Protein AF-A0AAD7BQM9-F1 (afdb_monomer)

Solvent-accessible surface area (backb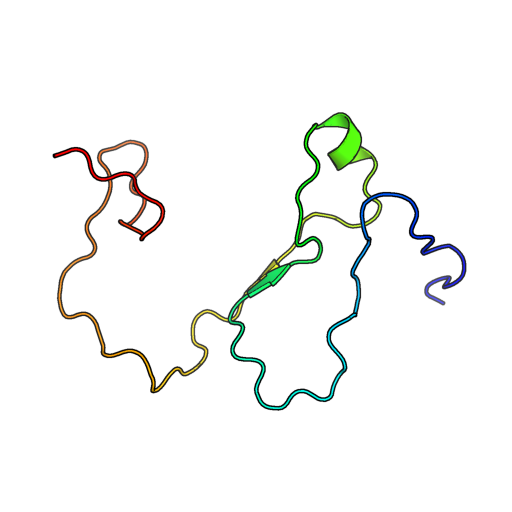one atoms only — not comparable to full-atom values): 6601 Å² total; per-residue (Å²): 133,79,86,78,88,74,89,72,76,79,92,80,68,78,51,86,69,84,70,67,102,77,60,96,74,69,82,69,53,62,47,53,49,48,96,66,78,66,92,42,73,70,56,49,71,68,46,93,64,71,90,46,73,54,72,48,92,82,65,89,59,92,89,60,80,86,78,94,66,82,81,58,57,44,68,84,91,69,55,48,66,78,53,93,84,59,84,82,81,128

Secondary structure (DSSP, 8-state):
----TT----SS---S--S-TT-TT---SEEES-SS--SSHHHHHT-SS---EEE-TT---TTSPPP-S---BPTTTT-PBP-TTS----

InterPro domains:
  IPR037364 Protein transport protein Sec23 [PTHR11141] (22-89)

Foldseek 3Di:
DPPDPPPDDDDFDQCPDPPDPDDPPCVDQKDWSHPDDDPDPVVQVVDPDHTDMDGDPPDDDPPDDDDPDDFDADDPPGRDGDDPPDDDDD

Organism: Mycena rosella (NCBI:txid1033263)

pLDDT: mean 71.61, std 20.38, range [23.61, 93.38]

Sequence (90 aa):
MLDFEDVKERDGDCLFARDTPDQPNSLLLLRLSWNVWPSSHIEATRTVVPISALYTPLKPREDLPPVLYEPVACKPPCRAILNPYCQISI

Radius of gyration: 18.5 Å; Cα contacts (8 Å, |Δi|>4): 46; chains: 1; bounding box: 38×43×51 Å

Mean predicted aligned error: 11.99 Å

Structure (mmCIF, N/CA/C/O backbone):
data_AF-A0AAD7BQM9-F1
#
_entry.id   AF-A0AAD7BQM9-F1
#
loop_
_atom_site.group_PDB
_atom_site.id
_atom_site.type_symbol
_atom_site.label_atom_id
_atom_site.label_alt_id
_atom_site.label_comp_id
_atom_site.label_asym_id
_atom_site.label_entity_id
_atom_site.label_seq_id
_atom_site.pdbx_PDB_ins_code
_atom_site.Cartn_x
_atom_site.Cartn_y
_atom_site.Cartn_z
_atom_site.occupancy
_atom_site.B_iso_or_equiv
_atom_site.auth_seq_id
_atom_site.auth_comp_id
_atom_site.auth_asym_id
_atom_site.auth_atom_id
_atom_site.pdbx_PDB_model_num
ATOM 1 N N . MET A 1 1 ? 2.361 -16.522 -27.060 1.00 30.08 1 MET A N 1
ATOM 2 C CA . MET A 1 1 ? 3.799 -16.216 -27.013 1.00 30.08 1 MET A CA 1
ATOM 3 C C . MET A 1 1 ? 3.937 -14.924 -26.228 1.00 30.08 1 MET A C 1
ATOM 5 O O . MET A 1 1 ? 3.851 -13.847 -26.793 1.00 30.08 1 MET A O 1
ATOM 9 N N . LEU A 1 2 ? 3.942 -15.034 -24.898 1.00 28.44 2 LEU A N 1
ATOM 10 C CA . LEU A 1 2 ? 4.713 -14.085 -24.104 1.00 28.44 2 LEU A CA 1
ATOM 11 C C . LEU A 1 2 ? 6.125 -14.646 -24.216 1.00 28.44 2 LEU A C 1
ATOM 13 O O . LEU A 1 2 ? 6.307 -15.816 -23.886 1.00 28.44 2 LEU A O 1
ATOM 17 N N . ASP A 1 3 ? 7.059 -13.916 -24.809 1.00 23.61 3 ASP A N 1
ATOM 18 C CA . ASP A 1 3 ? 8.422 -14.419 -24.945 1.00 23.61 3 ASP A CA 1
ATOM 19 C C . ASP A 1 3 ? 9.075 -14.469 -23.556 1.00 23.61 3 ASP A C 1
ATOM 21 O O . ASP A 1 3 ? 9.189 -13.467 -22.852 1.00 23.61 3 ASP A O 1
ATOM 25 N N . PHE A 1 4 ? 9.389 -15.697 -23.139 1.00 38.53 4 PHE A N 1
ATOM 26 C CA . PHE A 1 4 ? 9.692 -16.123 -21.768 1.00 38.53 4 PHE A CA 1
ATOM 27 C C . PHE A 1 4 ? 11.187 -16.034 -21.399 1.00 38.53 4 PHE A C 1
ATOM 29 O O . PHE A 1 4 ? 11.538 -16.337 -20.262 1.00 38.53 4 PHE A O 1
ATOM 36 N N . GLU A 1 5 ? 12.083 -15.659 -22.316 1.00 32.78 5 GLU A N 1
ATOM 37 C CA . GLU A 1 5 ? 13.524 -15.937 -22.151 1.00 32.78 5 GLU A CA 1
ATOM 38 C C . GLU A 1 5 ? 14.384 -14.823 -21.516 1.00 32.78 5 GLU A C 1
ATOM 40 O O . GLU A 1 5 ? 15.567 -15.058 -21.289 1.00 32.78 5 GLU A O 1
ATOM 45 N N . ASP A 1 6 ? 13.831 -13.662 -21.134 1.00 36.00 6 ASP A N 1
ATOM 46 C CA . ASP A 1 6 ? 14.633 -12.533 -20.602 1.00 36.00 6 ASP A CA 1
ATOM 47 C C . ASP A 1 6 ? 14.176 -11.961 -19.238 1.00 36.00 6 ASP A C 1
ATOM 49 O O . ASP A 1 6 ? 14.540 -10.845 -18.861 1.00 36.00 6 ASP A O 1
ATOM 53 N N . VAL A 1 7 ? 13.425 -12.715 -18.419 1.00 47.47 7 VAL A N 1
ATOM 54 C CA . VAL A 1 7 ? 13.252 -12.354 -16.992 1.00 47.47 7 VAL A CA 1
ATOM 55 C C . VAL A 1 7 ? 14.536 -12.716 -16.238 1.00 47.47 7 VAL A C 1
ATOM 57 O O . VAL A 1 7 ? 14.649 -13.783 -15.638 1.00 47.47 7 VAL A O 1
ATOM 60 N N . LYS A 1 8 ? 15.541 -11.833 -16.306 1.00 40.94 8 LYS A N 1
ATOM 61 C CA . LYS A 1 8 ? 16.840 -12.010 -15.647 1.00 40.94 8 LYS A CA 1
ATOM 62 C C . LYS A 1 8 ? 16.984 -11.099 -14.430 1.00 40.94 8 LYS A C 1
ATOM 64 O O . LYS A 1 8 ? 17.255 -9.909 -14.545 1.00 40.94 8 LYS A O 1
ATOM 69 N N . GLU A 1 9 ? 16.830 -11.708 -13.261 1.00 49.41 9 GLU A N 1
ATOM 70 C 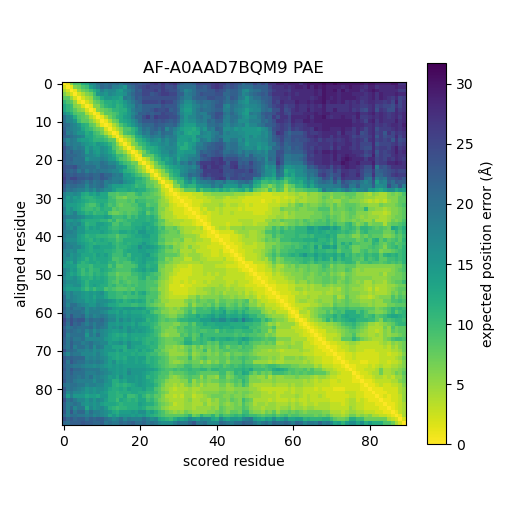CA . GLU A 1 9 ? 17.247 -11.203 -11.952 1.00 49.41 9 GLU A CA 1
ATOM 71 C C . GLU A 1 9 ? 18.757 -10.899 -11.968 1.00 49.41 9 GLU A C 1
ATOM 73 O O . GLU A 1 9 ? 19.546 -11.732 -12.422 1.00 49.41 9 GLU A O 1
ATOM 78 N N . ARG A 1 10 ? 19.167 -9.708 -11.517 1.00 38.53 10 ARG A N 1
ATOM 79 C CA . ARG A 1 10 ? 20.517 -9.436 -10.994 1.00 38.53 10 ARG A CA 1
ATOM 80 C C . ARG A 1 10 ? 20.505 -8.115 -10.214 1.00 38.53 10 ARG A C 1
ATOM 82 O O . ARG A 1 10 ? 20.280 -7.062 -10.803 1.00 38.53 10 ARG A O 1
ATOM 89 N N . ASP A 1 11 ? 20.734 -8.234 -8.905 1.00 38.84 11 ASP A N 1
ATOM 90 C CA . ASP A 1 11 ? 20.959 -7.166 -7.916 1.00 38.84 11 ASP A CA 1
ATOM 91 C C . ASP A 1 11 ? 19.750 -6.273 -7.545 1.00 38.84 11 ASP A C 1
ATOM 93 O O . ASP A 1 11 ? 19.827 -5.049 -7.631 1.00 38.84 11 ASP A O 1
ATOM 97 N N . GLY A 1 12 ? 18.638 -6.872 -7.078 1.00 48.88 12 GLY A N 1
ATOM 98 C CA . GLY A 1 12 ? 17.506 -6.123 -6.480 1.00 48.88 12 GLY A CA 1
ATOM 99 C C . GLY A 1 12 ? 16.103 -6.746 -6.609 1.00 48.88 12 GLY A C 1
ATOM 100 O O . GLY A 1 12 ? 15.115 -6.031 -6.488 1.00 48.88 12 GLY A O 1
ATOM 101 N N . ASP A 1 13 ? 16.049 -8.051 -6.889 1.00 44.06 13 ASP A N 1
ATOM 102 C CA . ASP A 1 13 ? 14.931 -9.008 -6.931 1.00 44.06 13 ASP A CA 1
ATOM 103 C C . ASP A 1 13 ? 13.619 -8.609 -7.644 1.00 44.06 13 ASP A C 1
ATOM 105 O O . ASP A 1 13 ? 12.693 -8.025 -7.079 1.00 44.06 13 ASP A O 1
ATOM 109 N N . CYS A 1 14 ? 13.492 -9.097 -8.887 1.00 47.78 14 CYS A N 1
ATOM 110 C CA . CYS A 1 14 ? 12.242 -9.214 -9.645 1.00 47.78 14 CYS A CA 1
ATOM 111 C C . CYS A 1 14 ? 11.414 -10.425 -9.148 1.00 47.78 14 CYS A C 1
ATOM 113 O O . CYS A 1 14 ? 11.492 -11.519 -9.709 1.00 47.78 14 CYS A O 1
ATOM 115 N N . LEU A 1 15 ? 10.592 -10.247 -8.110 1.00 47.66 15 LEU A N 1
ATOM 116 C CA . LEU A 1 15 ? 9.743 -11.295 -7.518 1.00 47.66 15 LEU A CA 1
ATOM 117 C C . LEU A 1 15 ? 8.391 -11.451 -8.244 1.00 47.66 15 LEU A C 1
ATOM 119 O O . LEU A 1 15 ? 7.346 -11.157 -7.672 1.00 47.66 15 LEU A O 1
ATOM 123 N N . PHE A 1 16 ? 8.347 -11.943 -9.483 1.00 45.41 16 PHE A N 1
ATOM 124 C CA . PHE A 1 16 ? 7.036 -12.176 -10.116 1.00 45.41 16 PHE A CA 1
ATOM 125 C C . PHE A 1 16 ? 6.215 -13.325 -9.505 1.00 45.41 16 PHE A C 1
ATOM 127 O O . PHE A 1 16 ? 4.998 -13.320 -9.654 1.00 45.41 16 PHE A O 1
ATOM 134 N N . ALA A 1 17 ? 6.824 -14.308 -8.832 1.00 44.69 17 ALA A N 1
ATOM 135 C CA . ALA A 1 17 ? 6.091 -15.458 -8.284 1.00 44.69 17 ALA A CA 1
ATOM 136 C C . ALA A 1 17 ? 6.946 -16.334 -7.344 1.00 44.69 17 ALA A C 1
ATOM 138 O O . ALA A 1 17 ? 7.210 -17.495 -7.647 1.00 44.69 17 ALA A O 1
ATOM 139 N N . ARG A 1 18 ? 7.383 -15.826 -6.183 1.00 44.06 18 ARG A N 1
ATOM 140 C CA . ARG A 1 18 ? 7.770 -16.727 -5.068 1.00 44.06 18 ARG A CA 1
ATOM 141 C C . ARG A 1 18 ? 6.634 -16.995 -4.081 1.00 44.06 18 ARG A C 1
ATOM 143 O O . ARG A 1 18 ? 6.855 -17.633 -3.060 1.00 44.06 18 ARG A O 1
ATOM 150 N N . ASP A 1 19 ? 5.412 -16.595 -4.415 1.00 45.31 19 ASP A N 1
ATOM 151 C CA . ASP A 1 19 ? 4.234 -17.227 -3.840 1.00 45.31 19 ASP A CA 1
ATOM 152 C C . ASP A 1 19 ? 3.869 -18.426 -4.711 1.00 45.31 19 ASP A C 1
ATOM 154 O O . ASP A 1 19 ? 3.288 -18.295 -5.788 1.00 45.31 19 ASP A O 1
ATOM 158 N N . THR A 1 20 ? 4.266 -19.603 -4.244 1.00 40.62 20 THR A N 1
ATOM 159 C CA . THR A 1 20 ? 3.737 -20.887 -4.696 1.00 40.62 20 THR A CA 1
ATOM 160 C C . THR A 1 20 ? 2.201 -20.832 -4.792 1.00 40.62 20 THR A C 1
ATOM 162 O O . THR A 1 20 ? 1.561 -20.247 -3.913 1.00 40.62 20 THR A O 1
ATOM 165 N N . PRO A 1 21 ? 1.564 -21.483 -5.787 1.00 43.53 21 PRO A N 1
ATOM 166 C CA . PRO A 1 21 ? 0.102 -21.607 -5.862 1.00 43.53 21 PRO A CA 1
ATOM 167 C C . PRO A 1 21 ? -0.550 -22.398 -4.707 1.00 43.53 21 PRO A C 1
ATOM 169 O O . PRO A 1 21 ? -1.712 -22.766 -4.824 1.00 43.53 21 PRO A O 1
ATOM 172 N N . ASP A 1 22 ? 0.167 -22.690 -3.616 1.00 44.00 22 ASP A N 1
ATOM 173 C CA . ASP A 1 22 ? -0.189 -23.752 -2.667 1.00 44.00 22 ASP A CA 1
ATOM 174 C C . ASP A 1 22 ? -0.039 -23.367 -1.183 1.00 44.00 22 ASP A C 1
ATOM 176 O O . ASP A 1 22 ? 0.180 -24.214 -0.325 1.00 44.00 22 ASP A O 1
ATOM 180 N N . GLN A 1 23 ? -0.160 -22.085 -0.825 1.00 46.25 23 GLN A N 1
ATOM 181 C CA . GLN A 1 23 ? -0.402 -21.736 0.582 1.00 46.25 23 GLN A CA 1
ATOM 182 C C . GLN A 1 23 ? -1.882 -21.374 0.785 1.00 46.25 23 GLN A C 1
ATOM 184 O O . GLN A 1 23 ? -2.264 -20.223 0.545 1.00 46.25 23 GLN A O 1
ATOM 189 N N . PRO A 1 24 ? -2.724 -22.320 1.262 1.00 42.19 24 PRO A N 1
ATOM 190 C CA . PRO A 1 24 ? -4.154 -22.092 1.527 1.00 42.19 24 PRO A CA 1
ATOM 191 C C . PRO A 1 24 ? -4.413 -21.031 2.612 1.00 42.19 24 PRO A C 1
ATOM 193 O O . PRO A 1 24 ? -5.541 -20.582 2.792 1.00 42.19 24 PRO A O 1
ATOM 196 N N . ASN A 1 25 ? -3.351 -20.561 3.272 1.00 45.78 25 ASN A N 1
ATOM 197 C CA . ASN A 1 25 ? -3.385 -19.596 4.362 1.00 45.78 25 ASN A CA 1
ATOM 198 C C . ASN A 1 25 ? -2.736 -18.267 3.955 1.00 45.78 25 ASN A C 1
ATOM 200 O O . ASN A 1 25 ? -2.057 -17.645 4.772 1.00 45.78 25 ASN A O 1
ATOM 204 N N . SER A 1 26 ? -2.876 -17.822 2.699 1.00 53.81 26 SER A N 1
ATOM 205 C CA . SER A 1 26 ? -2.390 -16.489 2.319 1.00 53.81 26 SER A CA 1
ATOM 206 C C . SER A 1 26 ? -3.174 -15.424 3.098 1.00 53.81 26 SER A C 1
ATOM 208 O O . SER A 1 26 ? -4.194 -14.910 2.661 1.00 53.81 26 SER A O 1
ATOM 210 N N . LEU A 1 27 ? -2.721 -15.071 4.298 1.00 54.84 27 LEU A N 1
ATOM 211 C CA . LEU A 1 27 ? -3.327 -14.037 5.142 1.00 54.84 27 LEU A CA 1
ATOM 212 C C . LEU A 1 27 ? -3.176 -12.638 4.526 1.00 54.84 27 LEU A C 1
ATOM 214 O O . LEU A 1 27 ? -3.726 -11.662 5.033 1.00 54.84 27 LEU A O 1
ATOM 218 N N . LEU A 1 28 ? -2.438 -12.509 3.424 1.00 58.94 28 LEU A N 1
ATOM 219 C CA . LEU A 1 28 ? -2.098 -11.232 2.822 1.00 58.94 28 LEU A CA 1
ATOM 220 C C . LEU A 1 28 ? -3.294 -10.650 2.056 1.00 58.94 28 LEU A C 1
ATOM 222 O O . LEU A 1 28 ? -3.904 -11.295 1.203 1.00 58.94 28 LEU A O 1
ATOM 226 N N . LEU A 1 29 ? -3.652 -9.422 2.428 1.00 70.75 29 LEU A N 1
ATOM 227 C CA . LEU A 1 29 ? -4.674 -8.581 1.789 1.00 70.75 29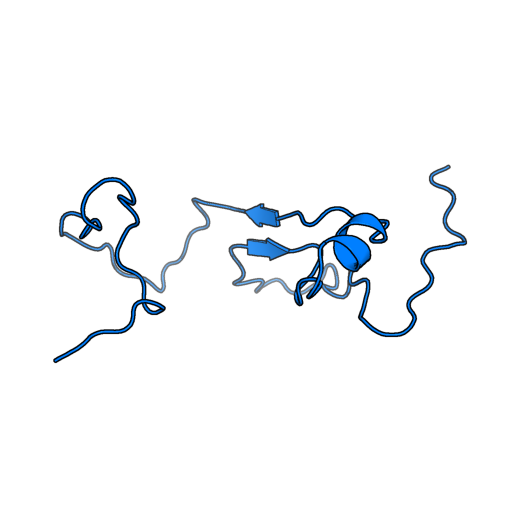 LEU A CA 1
ATOM 228 C C . LEU A 1 29 ? -4.125 -7.839 0.563 1.00 70.75 29 LEU A C 1
ATOM 230 O O . LEU A 1 29 ? -4.893 -7.271 -0.211 1.00 70.75 29 LEU A O 1
ATOM 234 N N . LEU A 1 30 ? -2.797 -7.816 0.434 1.00 81.12 30 LEU A N 1
ATOM 235 C CA . LEU A 1 30 ? -2.037 -7.012 -0.506 1.00 81.12 30 LEU A CA 1
ATOM 236 C C . LEU A 1 30 ? -0.874 -7.851 -1.042 1.00 81.12 30 LEU A C 1
ATOM 238 O O . LEU A 1 30 ? -0.103 -8.397 -0.253 1.00 81.12 30 LEU A O 1
ATOM 242 N N . ARG A 1 31 ? -0.744 -7.944 -2.366 1.00 84.19 31 ARG A N 1
ATOM 243 C CA . ARG A 1 31 ? 0.453 -8.471 -3.035 1.00 84.19 31 ARG A CA 1
ATOM 244 C C . ARG A 1 31 ? 1.056 -7.393 -3.916 1.00 84.19 31 ARG A C 1
ATOM 246 O O . ARG A 1 31 ? 0.334 -6.794 -4.705 1.00 84.19 31 ARG A O 1
ATOM 253 N N . LEU A 1 32 ? 2.351 -7.148 -3.766 1.00 81.44 32 LEU A N 1
ATOM 254 C CA . LEU A 1 32 ? 3.091 -6.157 -4.542 1.00 81.44 32 LEU A CA 1
ATOM 255 C C . LEU A 1 32 ? 3.967 -6.863 -5.576 1.00 81.44 32 LEU A C 1
ATOM 257 O O . LEU A 1 32 ? 4.532 -7.910 -5.272 1.00 81.44 32 LEU A O 1
ATOM 261 N N . SER A 1 33 ? 4.113 -6.276 -6.767 1.00 81.56 33 SER A N 1
ATOM 262 C CA . SER A 1 33 ? 5.105 -6.743 -7.749 1.00 81.56 33 SER A CA 1
ATOM 263 C C . SER A 1 33 ? 6.542 -6.589 -7.238 1.00 81.56 33 SER A C 1
ATOM 265 O O . SER A 1 33 ? 7.413 -7.374 -7.599 1.00 81.56 33 SER A O 1
ATOM 267 N N . TRP A 1 34 ? 6.767 -5.608 -6.357 1.00 81.06 34 TRP A N 1
ATOM 268 C CA . TRP A 1 34 ? 8.045 -5.329 -5.706 1.00 81.06 34 TRP A CA 1
ATOM 269 C C . TRP A 1 34 ? 7.839 -5.133 -4.198 1.00 81.06 34 TRP A C 1
ATOM 271 O O . TRP A 1 34 ? 7.086 -4.249 -3.785 1.00 81.06 34 TRP A O 1
ATOM 281 N N . ASN A 1 35 ? 8.524 -5.927 -3.368 1.00 80.88 35 ASN A N 1
ATOM 282 C CA . ASN A 1 35 ? 8.513 -5.765 -1.903 1.00 80.88 35 ASN A CA 1
ATOM 283 C C . ASN A 1 35 ? 9.502 -4.697 -1.409 1.00 80.88 35 ASN A C 1
ATOM 285 O O . ASN A 1 35 ? 9.400 -4.233 -0.277 1.00 80.88 35 ASN A O 1
ATOM 289 N N . VAL A 1 36 ? 10.448 -4.305 -2.263 1.00 80.81 36 VAL A N 1
ATOM 290 C CA . VAL A 1 36 ? 11.414 -3.234 -2.021 1.00 80.81 36 VAL A CA 1
ATOM 291 C C . VAL A 1 36 ? 11.295 -2.254 -3.173 1.00 80.81 36 VAL A C 1
ATOM 293 O O . VAL A 1 36 ? 11.306 -2.651 -4.335 1.00 80.81 36 VAL A O 1
ATOM 296 N N . TRP A 1 37 ? 11.113 -0.977 -2.854 1.00 79.50 37 TRP A N 1
ATOM 297 C CA . TRP A 1 37 ? 10.942 0.045 -3.878 1.00 79.50 37 TRP A CA 1
ATOM 298 C C . TRP A 1 37 ? 12.297 0.581 -4.343 1.00 79.50 37 TRP A C 1
ATOM 300 O O . TRP A 1 37 ? 13.213 0.706 -3.525 1.00 79.50 37 TRP A O 1
ATOM 310 N N . PRO A 1 38 ? 12.428 0.925 -5.637 1.00 82.00 38 PRO A N 1
ATOM 311 C CA . PRO A 1 38 ? 13.625 1.574 -6.153 1.00 82.00 38 PRO A CA 1
ATOM 312 C C . PRO A 1 38 ? 13.855 2.904 -5.430 1.00 82.00 38 PRO A C 1
ATOM 314 O O . PRO A 1 38 ? 12.921 3.670 -5.185 1.00 82.00 38 PRO A O 1
ATOM 317 N N . SER A 1 39 ? 15.113 3.179 -5.091 1.00 85.75 39 SER A N 1
ATOM 318 C CA . SER A 1 39 ? 15.497 4.336 -4.275 1.00 85.75 39 SER A CA 1
ATOM 319 C C . SER A 1 39 ? 15.512 5.650 -5.063 1.00 85.75 39 SER A C 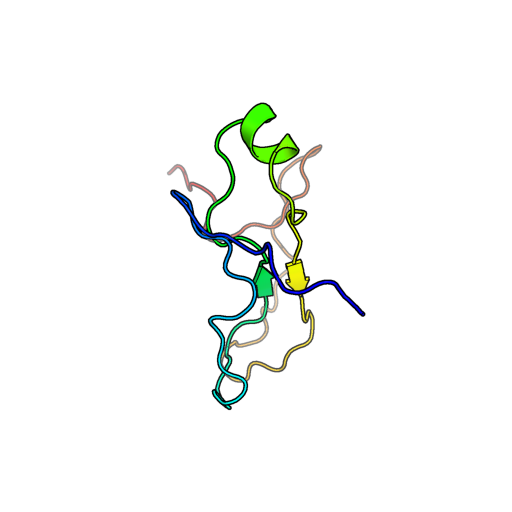1
ATOM 321 O O . SER A 1 39 ? 15.473 6.737 -4.484 1.00 85.75 39 SER A O 1
ATOM 323 N N . SER A 1 40 ? 15.550 5.555 -6.396 1.00 84.25 40 SER A N 1
ATOM 324 C CA . SER A 1 40 ? 15.622 6.695 -7.303 1.00 84.25 40 SER A CA 1
ATOM 325 C C . SER A 1 40 ? 14.657 6.572 -8.485 1.00 84.25 40 SER A C 1
ATOM 327 O O . SER A 1 40 ? 14.302 5.483 -8.937 1.00 84.25 40 SER A O 1
ATOM 329 N N . HIS A 1 41 ? 14.271 7.719 -9.048 1.00 81.62 41 HIS A N 1
ATOM 330 C CA . HIS A 1 41 ? 13.407 7.779 -10.232 1.00 81.62 41 HIS A CA 1
ATOM 331 C C . HIS A 1 41 ? 14.044 7.114 -11.469 1.00 81.62 41 HIS A C 1
ATOM 333 O O . HIS A 1 41 ? 13.350 6.528 -12.302 1.00 81.62 41 HIS A O 1
ATOM 339 N N . ILE A 1 42 ? 15.375 7.180 -11.585 1.00 85.56 42 ILE A N 1
ATOM 340 C CA . ILE A 1 42 ? 16.123 6.555 -12.684 1.00 85.56 42 ILE A CA 1
ATOM 341 C C . ILE A 1 42 ? 16.027 5.031 -12.578 1.00 85.56 42 ILE A C 1
ATOM 343 O O . ILE A 1 42 ? 15.737 4.373 -13.572 1.00 85.56 42 ILE A O 1
ATOM 347 N N . GLU A 1 43 ? 16.215 4.470 -11.381 1.00 79.31 43 GLU A N 1
ATOM 348 C CA . GLU A 1 43 ? 16.028 3.035 -11.136 1.00 79.31 43 GLU A CA 1
ATOM 349 C C . GLU A 1 43 ? 14.582 2.609 -11.393 1.00 79.31 43 GLU A C 1
ATOM 351 O O . GLU A 1 43 ? 14.360 1.611 -12.072 1.00 79.31 43 GLU A O 1
ATOM 356 N N . ALA A 1 44 ? 13.605 3.409 -10.955 1.00 78.06 44 ALA A N 1
ATOM 357 C CA . ALA A 1 44 ? 12.189 3.140 -11.195 1.00 78.06 44 ALA A CA 1
ATOM 358 C C . ALA A 1 44 ? 11.855 3.064 -12.693 1.00 78.06 44 ALA A C 1
ATOM 360 O O . ALA A 1 44 ? 11.171 2.144 -13.131 1.00 78.06 44 ALA A O 1
ATOM 361 N N . THR A 1 45 ? 12.400 3.972 -13.505 1.00 81.12 45 THR A N 1
ATOM 362 C CA . THR A 1 45 ? 12.156 3.986 -14.960 1.00 81.12 45 THR A CA 1
ATOM 363 C C . THR A 1 45 ? 12.810 2.796 -15.674 1.00 81.12 45 THR A C 1
ATOM 365 O O . THR A 1 45 ? 12.380 2.403 -16.754 1.00 81.12 45 THR A O 1
ATOM 368 N N . ARG A 1 46 ? 13.849 2.203 -15.074 1.00 82.56 46 ARG A N 1
ATOM 369 C CA . ARG A 1 46 ? 14.549 1.024 -15.603 1.00 82.56 46 ARG A CA 1
ATOM 370 C C . ARG A 1 46 ? 13.875 -0.294 -15.220 1.00 82.56 46 ARG A C 1
ATOM 372 O O . ARG A 1 46 ? 14.287 -1.338 -15.724 1.00 82.56 46 ARG A O 1
ATOM 379 N N . THR A 1 47 ? 12.866 -0.265 -14.346 1.00 77.69 47 THR A N 1
ATOM 380 C CA . THR A 1 47 ? 12.112 -1.472 -13.993 1.00 77.69 47 THR A CA 1
ATOM 381 C C . THR A 1 47 ? 11.239 -1.913 -15.167 1.00 77.69 47 THR A C 1
ATOM 383 O O . THR A 1 47 ? 10.426 -1.152 -15.683 1.00 77.69 47 THR A O 1
ATOM 386 N N . VAL A 1 48 ? 11.411 -3.166 -15.597 1.00 80.75 48 VAL A N 1
ATOM 387 C CA . VAL A 1 48 ? 10.601 -3.774 -16.673 1.00 80.75 48 VAL A CA 1
ATOM 388 C C . VAL A 1 48 ? 9.148 -3.967 -16.221 1.00 80.75 48 VAL A C 1
ATOM 390 O O . VAL A 1 48 ? 8.220 -3.973 -17.026 1.00 80.75 48 VAL A O 1
ATOM 393 N N . VAL A 1 49 ? 8.954 -4.109 -14.911 1.00 79.25 49 VAL A N 1
ATOM 394 C CA . VAL A 1 49 ? 7.671 -4.376 -14.266 1.00 79.25 49 VAL A CA 1
ATOM 395 C C . VAL A 1 49 ? 7.241 -3.136 -13.502 1.00 79.25 49 VAL A C 1
ATOM 397 O O . VAL A 1 49 ? 7.975 -2.718 -12.604 1.00 79.25 49 VAL A O 1
ATOM 400 N N . PRO A 1 50 ? 6.052 -2.575 -13.762 1.00 81.44 50 PRO A N 1
ATOM 401 C CA . PRO A 1 50 ? 5.584 -1.437 -12.991 1.00 81.44 50 PRO A CA 1
ATOM 402 C C . PRO A 1 50 ? 5.378 -1.812 -11.516 1.00 81.44 50 PRO A C 1
ATOM 404 O O . PRO A 1 50 ? 4.995 -2.940 -11.176 1.00 81.44 50 PRO A O 1
ATOM 407 N N . ILE A 1 51 ? 5.585 -0.836 -10.630 1.00 82.44 51 ILE A N 1
ATOM 408 C CA . ILE A 1 51 ? 5.175 -0.932 -9.226 1.00 82.44 51 ILE A CA 1
ATOM 409 C C . ILE A 1 51 ? 3.651 -1.031 -9.206 1.00 82.44 51 ILE A C 1
ATOM 411 O O . ILE A 1 51 ? 2.945 -0.082 -9.541 1.00 82.44 51 ILE A O 1
ATOM 415 N N . SER A 1 52 ? 3.146 -2.210 -8.864 1.00 83.44 52 SER A N 1
ATOM 416 C CA . SER A 1 52 ? 1.724 -2.528 -8.889 1.00 83.44 52 SER A CA 1
ATOM 417 C C . SER A 1 52 ? 1.347 -3.361 -7.673 1.00 83.44 52 SER A C 1
ATOM 419 O O . SER A 1 52 ? 2.190 -4.021 -7.059 1.00 83.44 52 SER A O 1
ATOM 421 N N . ALA A 1 53 ? 0.070 -3.288 -7.308 1.00 84.56 53 ALA A N 1
ATOM 422 C CA . ALA A 1 53 ? -0.478 -3.963 -6.148 1.00 84.56 53 ALA A CA 1
ATOM 423 C C . ALA A 1 53 ? -1.788 -4.663 -6.509 1.00 84.56 53 ALA A C 1
ATOM 425 O O . ALA A 1 53 ? -2.676 -4.056 -7.106 1.00 84.56 53 ALA A O 1
ATOM 426 N N . LEU A 1 54 ? -1.932 -5.916 -6.090 1.00 84.75 54 LEU A N 1
ATOM 427 C CA . LEU A 1 54 ? -3.204 -6.621 -6.071 1.00 84.75 54 LEU A CA 1
ATOM 428 C C . LEU A 1 54 ? -3.778 -6.532 -4.655 1.00 84.75 54 LEU A C 1
ATOM 430 O O . LEU A 1 54 ? -3.204 -7.075 -3.710 1.00 84.75 54 LEU A O 1
ATOM 434 N N . TYR A 1 55 ? -4.898 -5.828 -4.512 1.00 84.44 55 TYR A N 1
ATOM 435 C CA . TYR A 1 55 ? -5.535 -5.552 -3.227 1.00 84.44 55 TYR A CA 1
ATOM 436 C C . TYR A 1 55 ? -6.932 -6.169 -3.164 1.00 84.44 55 TYR A C 1
ATOM 438 O O . TYR A 1 55 ? -7.729 -6.008 -4.085 1.00 84.44 55 TYR A O 1
ATOM 446 N N . THR A 1 56 ? -7.237 -6.864 -2.064 1.00 84.94 56 THR A N 1
ATOM 447 C CA . THR A 1 56 ? -8.580 -7.397 -1.783 1.00 84.94 56 THR A CA 1
ATOM 448 C C . THR A 1 56 ? -9.178 -6.677 -0.569 1.00 84.94 56 THR A C 1
ATOM 450 O O . THR A 1 56 ? -8.917 -7.093 0.562 1.00 84.94 56 THR A O 1
ATOM 453 N N . PRO A 1 57 ? -9.974 -5.606 -0.765 1.00 83.31 57 PRO A N 1
ATOM 454 C CA . PRO A 1 57 ? -10.453 -4.759 0.331 1.00 83.31 57 PRO A CA 1
ATOM 455 C C . PRO A 1 57 ? -11.344 -5.481 1.339 1.00 83.31 57 PRO A C 1
ATOM 457 O O . PRO A 1 57 ? -11.241 -5.236 2.535 1.00 83.31 57 PRO A O 1
ATOM 460 N N . LEU A 1 58 ? -12.208 -6.375 0.859 1.00 83.88 58 LEU A N 1
ATOM 461 C CA . LEU A 1 58 ? -13.225 -7.058 1.664 1.00 83.88 58 LEU A CA 1
ATOM 462 C C . LEU A 1 58 ? -12.863 -8.517 1.943 1.00 83.88 58 LEU A C 1
ATOM 464 O O . LEU A 1 58 ? -13.734 -9.381 2.015 1.00 83.88 58 LEU A O 1
ATOM 468 N N . LYS A 1 59 ? -11.572 -8.828 2.054 1.00 82.50 59 LYS A N 1
ATOM 469 C CA . LYS A 1 59 ? -11.168 -10.181 2.434 1.00 82.50 59 LYS A CA 1
ATOM 470 C C . LYS A 1 59 ? -11.605 -10.430 3.885 1.00 82.50 59 LYS A C 1
ATOM 472 O O . LYS A 1 59 ? -11.250 -9.633 4.758 1.00 82.50 59 LYS A O 1
ATOM 477 N N . PRO A 1 60 ? -12.351 -11.512 4.149 1.00 78.12 60 PRO A N 1
ATOM 478 C CA . PRO A 1 60 ? -12.830 -11.814 5.487 1.00 78.12 60 PRO A CA 1
ATOM 479 C C . PRO A 1 60 ? -11.640 -12.052 6.418 1.00 78.12 60 PRO A C 1
ATOM 481 O O . PRO A 1 60 ? -10.705 -12.782 6.083 1.00 78.12 60 PRO A O 1
ATOM 484 N N . ARG A 1 61 ? -11.671 -11.399 7.579 1.00 76.25 61 ARG A N 1
ATOM 485 C CA . ARG A 1 61 ? -10.734 -11.616 8.679 1.00 76.25 61 ARG A CA 1
ATOM 486 C C . ARG A 1 61 ? -11.542 -11.729 9.957 1.00 76.25 61 ARG A C 1
ATOM 488 O O . ARG A 1 61 ? -12.070 -10.733 10.437 1.00 76.25 61 ARG A O 1
ATOM 495 N N . GLU A 1 62 ? -11.638 -12.945 10.474 1.00 79.81 62 GLU A N 1
ATOM 496 C CA . GLU A 1 62 ? -12.328 -13.233 11.736 1.00 79.81 62 GLU A CA 1
ATOM 497 C C . GLU A 1 62 ? -11.500 -12.772 12.950 1.00 79.81 62 GLU A C 1
ATOM 499 O O . GLU A 1 62 ? -12.037 -12.590 14.038 1.00 79.81 62 GLU A O 1
ATOM 504 N N . ASP A 1 63 ? -10.206 -12.500 12.742 1.00 80.12 63 ASP A N 1
ATOM 505 C CA . ASP A 1 63 ? -9.251 -12.118 13.787 1.00 80.12 63 ASP A CA 1
ATOM 506 C C . ASP A 1 63 ? -9.394 -10.661 14.270 1.00 80.12 63 ASP A C 1
ATOM 508 O O . ASP A 1 63 ? -8.854 -10.306 15.319 1.00 80.12 63 ASP A O 1
ATOM 512 N N . LEU A 1 64 ? -10.056 -9.786 13.497 1.00 80.94 64 LEU A N 1
ATOM 513 C CA . LEU A 1 64 ? -10.154 -8.354 13.802 1.00 80.94 64 LEU A CA 1
ATOM 514 C C . LEU A 1 64 ? -11.582 -7.968 14.220 1.00 80.94 64 LEU A C 1
ATOM 516 O O . LEU A 1 64 ? -12.499 -8.074 13.403 1.00 80.94 64 LEU A O 1
ATOM 520 N N . PRO A 1 65 ? -11.789 -7.455 15.448 1.00 86.62 65 PRO A N 1
ATOM 521 C CA . PRO A 1 65 ? -13.089 -6.939 15.853 1.00 86.62 65 PRO A CA 1
ATOM 522 C C . PRO A 1 65 ? -13.436 -5.649 15.086 1.00 86.62 65 PRO A C 1
ATOM 524 O O . PRO A 1 65 ? -12.539 -4.873 14.735 1.00 86.62 65 PRO A O 1
ATOM 527 N N . PRO A 1 66 ? -14.731 -5.373 14.847 1.00 85.31 66 PRO A N 1
ATOM 528 C CA . PRO A 1 66 ? -15.156 -4.131 14.220 1.00 85.31 66 PRO A CA 1
ATOM 529 C C . PRO A 1 66 ? -14.860 -2.940 15.134 1.00 85.31 66 PRO A C 1
ATOM 531 O O . PRO A 1 66 ? -15.147 -2.947 16.332 1.00 85.31 66 PRO A O 1
ATOM 534 N N . VAL A 1 67 ? -14.305 -1.891 14.540 1.00 88.56 67 VAL A N 1
ATOM 535 C CA . VAL A 1 67 ? -13.988 -0.646 15.233 1.00 88.56 67 VAL A CA 1
ATOM 536 C C . VAL A 1 67 ? -15.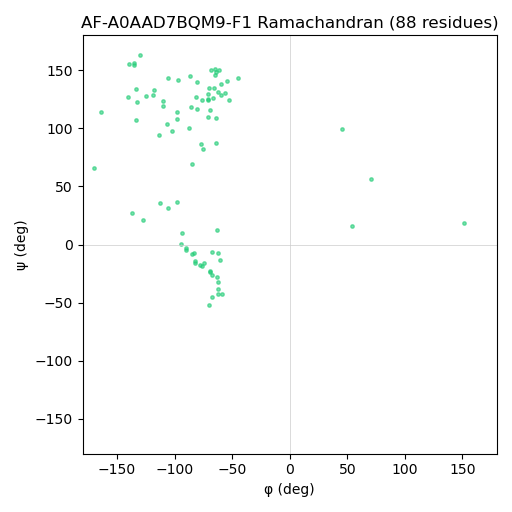224 0.258 15.234 1.00 88.56 67 VAL A C 1
ATOM 538 O O . VAL A 1 67 ? -15.702 0.653 14.175 1.00 88.56 67 VAL A O 1
ATOM 541 N N . LEU A 1 68 ? -15.744 0.583 16.421 1.00 91.62 68 LEU A N 1
ATOM 542 C CA . LEU A 1 68 ? -16.997 1.334 16.611 1.00 91.62 68 LEU A CA 1
ATOM 543 C C . LEU A 1 68 ? -16.776 2.836 16.868 1.00 91.62 68 LEU A C 1
ATOM 545 O O . LEU A 1 68 ? -17.476 3.441 17.678 1.00 91.62 68 LEU A O 1
ATOM 549 N N . TYR A 1 69 ? -15.786 3.442 16.220 1.00 92.31 69 TYR A N 1
ATOM 550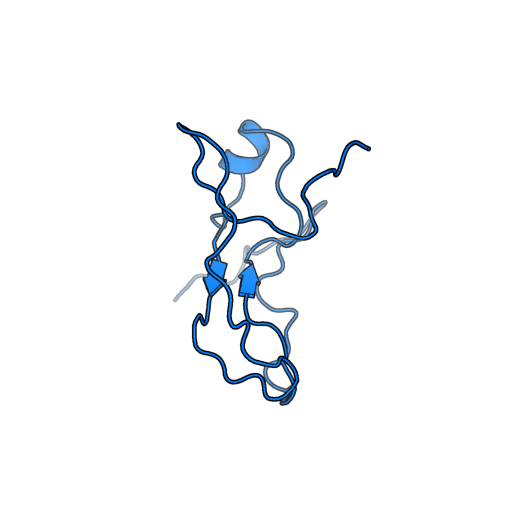 C CA . TYR A 1 69 ? -15.542 4.882 16.306 1.00 92.31 69 TYR A CA 1
ATOM 551 C C . TYR A 1 69 ? -15.272 5.469 14.921 1.00 92.31 69 TYR A C 1
ATOM 553 O O . TYR A 1 69 ? -14.853 4.765 14.001 1.00 92.31 69 TYR A O 1
ATOM 561 N N . GLU A 1 70 ? -15.511 6.771 14.771 1.00 89.56 70 GLU A N 1
ATOM 562 C CA . GLU A 1 70 ? -15.231 7.469 13.517 1.00 89.56 70 GLU A CA 1
ATOM 563 C C . GLU A 1 70 ? -13.721 7.589 13.273 1.00 89.56 70 GLU A C 1
ATOM 565 O O . GLU A 1 70 ? -12.976 7.959 14.185 1.00 89.56 70 GLU A O 1
ATOM 570 N N . PRO A 1 71 ? -13.235 7.304 12.053 1.00 91.69 71 PRO A N 1
ATOM 571 C CA . PRO A 1 71 ? -11.809 7.295 11.772 1.00 91.69 71 PRO A CA 1
ATOM 572 C C . PRO A 1 71 ? -11.178 8.660 12.055 1.00 91.69 71 PRO A C 1
ATOM 574 O O . PRO A 1 71 ? -11.613 9.693 11.546 1.00 91.69 71 PRO A O 1
ATOM 577 N N . VAL A 1 72 ? -10.095 8.651 12.831 1.00 91.81 72 VAL A N 1
ATOM 578 C CA . VAL A 1 72 ? -9.322 9.860 13.120 1.00 91.81 72 VAL A CA 1
ATOM 579 C C . VAL A 1 72 ? -8.577 10.272 11.851 1.00 91.81 72 VAL A C 1
ATOM 581 O O . VAL A 1 72 ? -7.645 9.589 11.422 1.00 91.81 72 VAL A O 1
ATOM 584 N N . ALA A 1 73 ? -9.001 11.379 11.241 1.00 93.38 73 ALA A N 1
ATOM 585 C CA . ALA A 1 73 ? -8.412 11.913 10.018 1.00 93.38 73 ALA A CA 1
ATOM 586 C C . ALA A 1 73 ? -7.391 13.025 10.307 1.00 93.38 73 ALA A C 1
ATOM 588 O O . ALA A 1 73 ? -7.593 13.885 11.166 1.00 93.38 73 ALA A O 1
ATOM 589 N N . CYS A 1 74 ? -6.301 13.041 9.542 1.00 92.44 74 CYS A N 1
ATOM 590 C CA . CYS A 1 74 ? -5.325 14.123 9.556 1.00 92.44 74 CYS A CA 1
ATOM 591 C C . CYS A 1 74 ? -5.945 15.441 9.056 1.00 92.44 74 CYS A C 1
ATOM 593 O O . CYS A 1 74 ? -6.849 15.449 8.214 1.00 92.44 74 CYS A O 1
ATOM 595 N N . LYS A 1 75 ? -5.431 16.577 9.543 1.00 91.44 75 LYS A N 1
ATOM 596 C CA . LYS A 1 75 ? -5.906 17.911 9.154 1.00 91.44 75 LYS A CA 1
ATOM 597 C C . LYS A 1 75 ? -5.716 18.155 7.639 1.00 91.44 75 LYS A C 1
ATOM 599 O O . LYS A 1 75 ? -4.794 17.596 7.032 1.00 91.44 75 LYS A O 1
ATOM 604 N N . PRO A 1 76 ? -6.571 18.977 7.002 1.00 91.81 76 PRO A N 1
ATOM 605 C CA . PRO A 1 76 ? -6.412 19.344 5.596 1.00 91.81 76 PRO A CA 1
ATOM 606 C C . PRO A 1 76 ? -5.019 19.937 5.313 1.00 91.81 76 P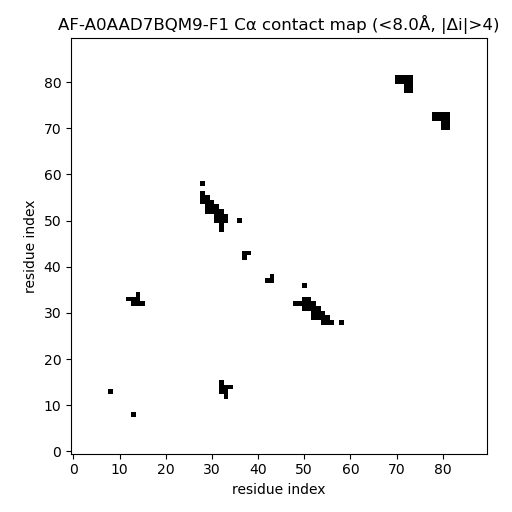RO A C 1
ATOM 608 O O . PRO A 1 76 ? -4.522 20.697 6.146 1.00 91.81 76 PRO A O 1
ATOM 611 N N . PRO A 1 77 ? -4.387 19.612 4.165 1.00 91.81 77 PRO A N 1
ATOM 612 C CA . PRO A 1 77 ? -4.949 18.935 2.985 1.00 91.81 77 PRO A CA 1
ATOM 613 C C . PRO A 1 77 ? -4.852 17.393 2.980 1.00 91.81 77 PRO A C 1
ATOM 615 O O . PRO A 1 77 ? -5.389 16.765 2.071 1.00 91.81 77 PRO A O 1
ATOM 618 N N . CYS A 1 78 ? -4.197 16.775 3.970 1.00 92.31 78 CYS A N 1
ATOM 619 C CA . CYS A 1 78 ? -3.825 15.354 3.938 1.00 92.31 78 CYS A CA 1
ATOM 620 C C . CYS A 1 78 ? -5.026 14.394 4.051 1.00 92.31 78 CYS A C 1
ATOM 622 O O . CYS A 1 78 ? -5.185 13.516 3.208 1.00 92.31 78 CYS A O 1
ATOM 624 N N . ARG A 1 79 ? -5.887 14.560 5.069 1.00 91.69 79 ARG A N 1
ATOM 625 C CA . ARG A 1 79 ? -7.068 13.700 5.331 1.00 91.69 79 ARG A CA 1
ATOM 626 C C . ARG A 1 79 ? -6.783 12.187 5.431 1.00 91.69 79 ARG A C 1
ATOM 628 O O . ARG A 1 79 ? -7.716 11.392 5.364 1.00 91.69 79 ARG A O 1
ATOM 635 N N . ALA A 1 80 ? -5.525 11.775 5.601 1.00 92.75 80 ALA A N 1
ATOM 636 C CA . ALA A 1 80 ? -5.170 10.376 5.833 1.00 92.75 80 ALA A CA 1
ATOM 637 C C . ALA A 1 80 ? -5.733 9.879 7.174 1.00 92.75 80 ALA A C 1
ATOM 639 O O . ALA A 1 80 ? -5.799 10.645 8.137 1.00 92.75 80 ALA A O 1
ATOM 640 N N . ILE A 1 81 ? -6.120 8.604 7.233 1.00 92.94 81 ILE A N 1
ATOM 641 C CA . ILE A 1 81 ? -6.601 7.958 8.461 1.00 92.94 81 ILE A CA 1
ATOM 642 C C . ILE A 1 81 ? -5.405 7.545 9.321 1.00 92.94 81 ILE A C 1
ATOM 644 O O . ILE A 1 81 ? -4.405 7.052 8.797 1.00 92.94 81 ILE A O 1
ATOM 648 N N . LEU A 1 82 ? -5.524 7.737 10.636 1.00 91.75 82 LEU A N 1
ATOM 649 C CA . LEU A 1 82 ? -4.528 7.316 11.617 1.00 91.75 82 LEU A CA 1
ATOM 650 C C . LEU A 1 82 ? -4.178 5.830 11.446 1.00 91.75 82 LEU A C 1
ATOM 652 O O . LEU A 1 82 ? -5.052 4.964 11.497 1.00 91.75 82 LEU A O 1
ATOM 656 N N . ASN A 1 83 ? -2.889 5.54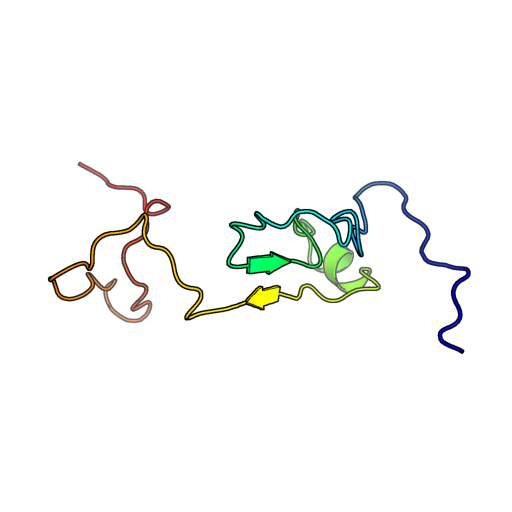1 11.270 1.00 90.94 83 ASN A N 1
ATOM 657 C CA . ASN A 1 83 ? -2.362 4.188 11.143 1.00 90.94 83 ASN A CA 1
ATOM 658 C C . ASN A 1 83 ? -1.165 3.975 12.096 1.00 90.94 83 ASN A C 1
ATOM 660 O O . ASN A 1 83 ? -0.578 4.948 12.571 1.00 90.94 83 ASN A O 1
ATOM 664 N N . PRO A 1 84 ? -0.762 2.721 12.377 1.00 90.50 84 PRO A N 1
ATOM 665 C CA . PRO A 1 84 ? 0.366 2.428 13.274 1.00 90.50 84 PRO A CA 1
ATOM 666 C C . PRO A 1 84 ? 1.721 2.997 12.826 1.00 90.50 84 PRO A C 1
ATOM 668 O O . PRO A 1 84 ? 2.666 3.015 13.606 1.00 90.50 84 PRO A O 1
ATOM 671 N N . TYR A 1 85 ? 1.828 3.447 11.575 1.00 90.94 85 TYR A N 1
ATOM 672 C CA . TYR A 1 85 ? 3.030 4.081 11.036 1.00 90.94 85 TYR A CA 1
ATOM 673 C C . TYR A 1 85 ? 3.118 5.578 11.370 1.00 90.94 85 TYR A C 1
ATOM 675 O O . TYR A 1 85 ? 4.137 6.209 11.091 1.00 90.94 85 TYR A O 1
ATOM 683 N N . CYS A 1 86 ? 2.076 6.169 11.961 1.00 90.12 86 CYS A N 1
ATOM 684 C CA . CYS A 1 86 ? 2.127 7.536 12.456 1.00 90.12 86 CYS A CA 1
ATOM 685 C C . CYS A 1 86 ? 3.010 7.630 13.708 1.00 90.12 86 CYS A C 1
ATOM 687 O O . CYS A 1 86 ? 2.810 6.911 14.685 1.00 90.12 86 CYS A O 1
ATOM 689 N N . GLN A 1 87 ? 3.952 8.574 13.705 1.00 88.50 87 GLN A N 1
ATOM 690 C CA . GLN A 1 87 ? 4.700 8.934 14.906 1.00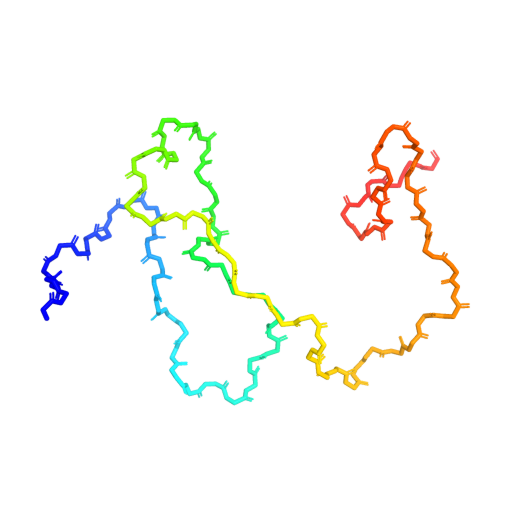 88.50 87 GLN A CA 1
ATOM 691 C C . GLN A 1 87 ? 3.785 9.690 15.876 1.00 88.50 87 GLN A C 1
ATOM 693 O O . GLN A 1 87 ? 3.176 10.696 15.509 1.00 88.50 87 GLN A O 1
ATOM 698 N N . ILE A 1 88 ? 3.697 9.207 17.114 1.00 87.25 88 ILE A N 1
ATOM 699 C CA . ILE A 1 88 ? 2.938 9.847 18.191 1.00 87.25 88 ILE A CA 1
ATOM 700 C C . ILE A 1 88 ? 3.941 10.646 19.023 1.00 87.25 88 ILE A C 1
ATOM 702 O O . ILE A 1 88 ? 4.766 10.059 19.721 1.00 87.25 88 ILE A O 1
ATOM 706 N N . SER A 1 89 ? 3.904 11.976 18.922 1.00 71.25 89 SER A N 1
ATOM 707 C CA . SER A 1 89 ? 4.627 12.834 19.866 1.00 71.25 89 SER A CA 1
ATOM 708 C C . SER A 1 89 ? 3.787 12.972 21.127 1.00 71.25 89 SER A C 1
ATOM 710 O O . SER A 1 89 ? 2.611 13.332 21.035 1.00 71.25 89 SER A O 1
ATOM 712 N N . ILE A 1 90 ? 4.395 12.669 22.272 1.00 63.31 90 ILE A N 1
ATOM 713 C CA . ILE A 1 90 ? 3.860 13.013 23.592 1.00 63.31 90 ILE A CA 1
ATOM 714 C C . ILE A 1 90 ? 4.097 14.490 23.910 1.00 63.31 90 ILE A C 1
ATOM 716 O O . ILE A 1 90 ? 5.022 15.073 23.292 1.00 63.31 90 ILE A O 1
#